Protein AF-A0A940ZPB3-F1 (afdb_monomer_lite)

Foldseek 3Di:
DAACQDPPQLRDDDDVNVVNPVVVVVCVVVVNDDDDDTDRDPQRDFDWDADPVRDIDTHD

Radius of gyration: 14.88 Å; chains: 1; bounding box: 31×20×43 Å

Secondary structure (DSSP, 8-state):
----S-TT--S--SHHHHHHHHHHHHHHHTT----------SS-S-EEEE-TTS-EEEE-

Sequence (60 aa):
MEVGIEPAMHTYSGGLGVLAGDTIRSAADLQVPLVGVTLLHRKGYFHQTIDTLGRQHEEA

pLDDT: mean 91.67, std 6.74, range [69.19, 98.56]

Structure (mmCIF, N/CA/C/O backbone):
data_AF-A0A940ZPB3-F1
#
_entry.id   AF-A0A940ZPB3-F1
#
loop_
_atom_site.group_PDB
_atom_site.id
_atom_site.type_symbol
_atom_site.label_atom_id
_atom_site.label_alt_id
_atom_site.label_comp_id
_atom_site.label_asym_id
_atom_site.label_entity_id
_atom_site.label_seq_id
_atom_site.pdbx_PDB_ins_code
_atom_site.Cartn_x
_atom_site.Cartn_y
_atom_site.Cartn_z
_atom_site.occupancy
_atom_site.B_iso_or_equiv
_atom_site.auth_seq_id
_atom_site.auth_comp_id
_atom_site.auth_asym_id
_atom_site.auth_atom_id
_atom_site.pdbx_PDB_model_num
ATOM 1 N N . MET A 1 1 ? 5.296 9.942 5.728 1.00 71.38 1 MET A N 1
ATOM 2 C CA . MET A 1 1 ? 4.953 8.587 6.204 1.00 71.38 1 MET A CA 1
ATOM 3 C C . MET A 1 1 ? 3.957 8.022 5.224 1.00 71.38 1 MET A C 1
ATOM 5 O O . MET A 1 1 ? 3.096 8.769 4.779 1.00 71.38 1 MET A O 1
ATOM 9 N N . GLU A 1 2 ? 4.147 6.769 4.847 1.00 88.81 2 GLU A N 1
ATOM 10 C CA . GLU A 1 2 ? 3.393 6.106 3.790 1.00 88.81 2 GLU A CA 1
ATOM 11 C C . GLU A 1 2 ? 2.282 5.241 4.378 1.00 88.81 2 GLU A C 1
ATOM 13 O O . GLU A 1 2 ? 2.445 4.677 5.459 1.00 88.81 2 GLU A O 1
ATOM 18 N N . VAL A 1 3 ? 1.174 5.106 3.655 1.00 94.25 3 VAL A N 1
ATOM 19 C CA . VAL A 1 3 ? 0.101 4.162 3.991 1.00 94.25 3 VAL A CA 1
ATOM 20 C C . VAL A 1 3 ? -0.387 3.533 2.697 1.00 94.25 3 VAL A C 1
ATOM 22 O O . VAL A 1 3 ? -0.796 4.252 1.786 1.00 94.25 3 VAL A O 1
ATOM 25 N N . GLY A 1 4 ? -0.342 2.206 2.611 1.00 93.06 4 GLY A N 1
ATOM 26 C CA . GLY A 1 4 ? -0.950 1.451 1.522 1.00 93.06 4 GLY A CA 1
ATOM 27 C C . GLY A 1 4 ? -2.433 1.251 1.800 1.00 93.06 4 GLY A C 1
ATOM 28 O O . GLY A 1 4 ? -2.784 0.507 2.708 1.00 93.06 4 GLY A O 1
ATOM 29 N N . ILE A 1 5 ? -3.294 1.938 1.049 1.00 88.94 5 ILE A N 1
ATOM 30 C CA . ILE A 1 5 ? -4.757 1.791 1.157 1.00 88.94 5 ILE A CA 1
ATOM 31 C C . ILE A 1 5 ? -5.303 0.985 -0.021 1.00 88.94 5 ILE A C 1
ATOM 33 O O . ILE A 1 5 ? -6.057 0.038 0.162 1.00 88.94 5 ILE A O 1
ATOM 37 N N . GLU A 1 6 ? -4.890 1.355 -1.228 1.00 88.25 6 GLU A N 1
ATOM 38 C CA . GLU A 1 6 ? -5.303 0.762 -2.497 1.00 88.25 6 GLU A CA 1
ATOM 39 C C . GLU A 1 6 ? -4.090 0.821 -3.440 1.00 88.25 6 GLU A C 1
ATOM 41 O O . GLU A 1 6 ? -3.366 1.821 -3.404 1.00 88.25 6 GLU A O 1
ATOM 46 N N . PRO A 1 7 ? -3.868 -0.172 -4.320 1.00 82.56 7 PRO A N 1
ATOM 47 C CA . PRO A 1 7 ? -2.760 -0.143 -5.279 1.00 82.56 7 PRO A CA 1
ATOM 48 C C . PRO A 1 7 ? -2.735 1.098 -6.186 1.00 82.56 7 PRO A C 1
ATOM 50 O O . PRO A 1 7 ? -1.666 1.549 -6.580 1.00 82.56 7 PRO A O 1
ATOM 53 N N . ALA A 1 8 ? -3.902 1.670 -6.504 1.00 82.88 8 ALA A N 1
ATOM 54 C CA . ALA A 1 8 ? -4.016 2.884 -7.317 1.00 82.88 8 ALA A CA 1
ATOM 55 C C . ALA A 1 8 ? -3.707 4.180 -6.539 1.00 82.88 8 ALA A C 1
ATOM 57 O O . ALA A 1 8 ? -3.569 5.250 -7.135 1.00 82.88 8 ALA A O 1
ATOM 58 N N . MET A 1 9 ? -3.616 4.113 -5.206 1.00 87.06 9 MET A N 1
ATOM 59 C CA . MET A 1 9 ? -3.235 5.244 -4.369 1.00 87.06 9 MET A CA 1
ATOM 60 C C . MET A 1 9 ? -1.730 5.245 -4.132 1.00 87.06 9 MET A C 1
ATOM 62 O O . MET A 1 9 ? -1.200 4.475 -3.333 1.00 87.06 9 MET A O 1
ATOM 66 N N . HIS A 1 10 ? -1.044 6.193 -4.763 1.00 86.38 10 HIS A N 1
ATOM 67 C CA . HIS A 1 10 ? 0.407 6.343 -4.662 1.00 86.38 10 HIS A CA 1
ATOM 68 C C . HIS A 1 10 ? 0.864 7.026 -3.357 1.00 86.38 10 HIS A C 1
ATOM 70 O O . HIS A 1 10 ? 1.629 7.991 -3.362 1.00 86.38 10 HIS A O 1
ATOM 76 N N . THR A 1 11 ? 0.358 6.551 -2.222 1.00 90.19 11 THR A N 1
ATOM 77 C CA . THR A 1 11 ? 0.716 7.006 -0.871 1.00 90.19 11 THR A CA 1
ATOM 78 C C . THR A 1 11 ? 1.724 6.079 -0.191 1.00 90.19 11 THR A C 1
ATOM 80 O O . THR A 1 11 ? 1.994 6.246 0.999 1.00 90.19 11 THR A O 1
ATOM 83 N N . TYR A 1 12 ? 2.267 5.100 -0.922 1.00 91.50 12 TYR A N 1
ATOM 84 C CA . TYR A 1 12 ? 3.293 4.176 -0.453 1.00 91.50 12 TYR A CA 1
ATOM 85 C C . TYR A 1 12 ? 4.186 3.649 -1.580 1.00 91.50 12 TYR A C 1
ATOM 87 O O . TYR A 1 12 ? 3.815 3.709 -2.750 1.00 91.50 12 TYR A O 1
ATOM 95 N N . SER A 1 13 ? 5.344 3.113 -1.194 1.00 89.12 13 SER A N 1
ATOM 96 C CA . SER A 1 13 ? 6.409 2.672 -2.104 1.00 89.12 13 SER A CA 1
ATOM 97 C C . SER A 1 13 ?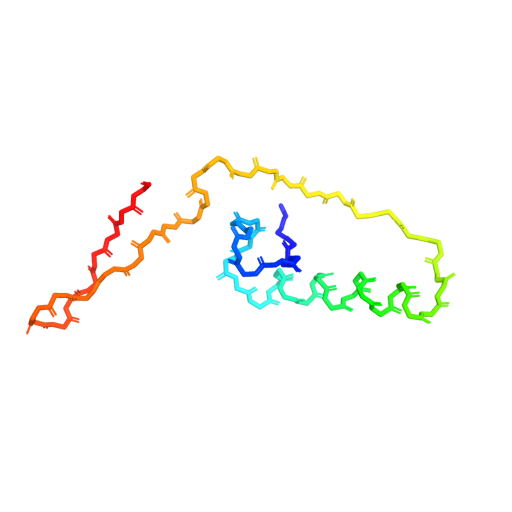 6.933 1.270 -1.770 1.00 89.12 13 SER A C 1
ATOM 99 O O . SER A 1 13 ? 7.702 0.692 -2.534 1.00 89.12 13 SER A O 1
ATOM 101 N N . GLY A 1 14 ? 6.546 0.697 -0.623 1.00 90.75 14 GLY A N 1
ATOM 102 C CA . GLY A 1 14 ? 7.029 -0.618 -0.208 1.00 90.75 14 GLY A CA 1
ATOM 103 C C . GLY A 1 14 ? 6.417 -1.155 1.085 1.00 90.75 14 GLY A C 1
ATOM 104 O O . GLY A 1 14 ? 5.346 -0.731 1.523 1.00 90.75 14 GLY A O 1
ATOM 105 N N . GLY A 1 15 ? 7.122 -2.105 1.710 1.00 93.88 15 GLY A N 1
ATOM 106 C CA . GLY A 1 15 ? 6.603 -2.913 2.822 1.00 93.88 15 GLY A CA 1
ATOM 107 C C . GLY A 1 15 ? 6.185 -2.128 4.068 1.00 93.88 15 GLY A C 1
ATOM 108 O O . GLY A 1 15 ? 5.264 -2.547 4.758 1.00 93.88 15 GLY A O 1
ATOM 109 N N . LEU A 1 16 ? 6.792 -0.968 4.342 1.00 93.12 16 LEU A N 1
ATOM 110 C CA . LEU A 1 16 ? 6.379 -0.122 5.470 1.00 93.12 16 LEU A CA 1
ATOM 111 C C . LEU A 1 16 ? 4.971 0.451 5.278 1.00 93.12 16 LEU A C 1
ATOM 113 O O . LEU A 1 16 ? 4.182 0.455 6.219 1.00 93.12 16 LEU A O 1
ATOM 117 N N . GLY A 1 17 ? 4.637 0.900 4.066 1.00 94.19 17 GLY A N 1
ATOM 118 C CA . GLY A 1 17 ? 3.292 1.381 3.766 1.00 94.19 17 GLY A CA 1
ATOM 119 C C . GLY A 1 17 ? 2.262 0.255 3.774 1.00 94.19 17 GLY A C 1
ATOM 120 O O . GLY A 1 17 ? 1.158 0.460 4.274 1.00 94.19 17 GLY A O 1
ATOM 121 N N . VAL A 1 18 ? 2.639 -0.940 3.304 1.00 94.81 18 VAL A N 1
ATOM 122 C CA . VAL A 1 18 ? 1.797 -2.147 3.401 1.00 94.81 18 VAL A CA 1
ATOM 123 C C . VAL A 1 18 ? 1.519 -2.489 4.863 1.00 94.81 18 VAL A C 1
ATOM 125 O O . VAL A 1 18 ? 0.362 -2.612 5.245 1.00 94.81 18 VAL A O 1
ATOM 128 N N . LEU A 1 19 ? 2.553 -2.530 5.708 1.00 96.25 19 LEU A N 1
ATOM 129 C CA . LEU A 1 19 ? 2.404 -2.780 7.142 1.00 96.25 19 LEU A CA 1
ATOM 130 C C . LEU A 1 19 ? 1.497 -1.740 7.815 1.00 96.25 19 LEU A C 1
ATOM 132 O O . LEU A 1 19 ? 0.659 -2.098 8.642 1.00 96.25 19 LEU A O 1
ATOM 136 N N . ALA A 1 20 ? 1.640 -0.458 7.466 1.00 96.31 20 ALA A N 1
ATOM 137 C CA . ALA A 1 20 ? 0.766 0.594 7.979 1.00 96.31 20 ALA A CA 1
ATOM 138 C C . ALA A 1 20 ? -0.699 0.379 7.551 1.00 96.31 20 ALA A C 1
ATOM 140 O O . ALA A 1 20 ? -1.599 0.509 8.380 1.00 96.31 20 ALA A O 1
ATOM 141 N N . GLY A 1 21 ? -0.932 -0.007 6.293 1.00 95.50 21 GLY A N 1
ATOM 142 C CA . GLY A 1 21 ? -2.250 -0.384 5.773 1.00 95.50 21 GLY A CA 1
ATOM 143 C C . GLY A 1 21 ? -2.861 -1.579 6.506 1.00 95.50 21 GLY A C 1
ATOM 144 O O . GLY A 1 21 ? -3.982 -1.491 7.006 1.00 95.50 21 GLY A O 1
ATOM 145 N N . ASP A 1 22 ? -2.098 -2.662 6.660 1.00 96.56 22 ASP A N 1
ATOM 146 C CA . ASP A 1 22 ? -2.521 -3.876 7.370 1.00 96.56 22 ASP A CA 1
ATOM 147 C C . ASP A 1 22 ? -2.801 -3.612 8.854 1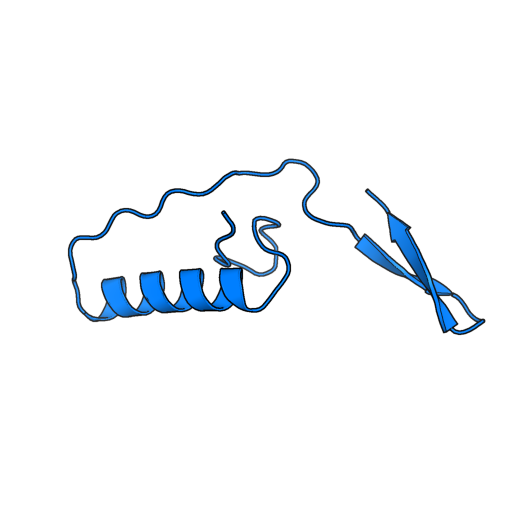.00 96.56 22 ASP A C 1
ATOM 149 O O . ASP A 1 22 ? -3.725 -4.188 9.433 1.00 96.56 22 ASP A O 1
ATOM 153 N N . THR A 1 23 ? -2.051 -2.697 9.471 1.00 96.94 23 THR A N 1
ATOM 154 C CA . THR A 1 23 ? -2.294 -2.260 10.852 1.00 96.94 23 THR A CA 1
ATOM 155 C C . THR A 1 23 ? -3.629 -1.524 10.965 1.00 96.94 23 THR A C 1
ATOM 157 O O . THR A 1 23 ? -4.411 -1.814 11.870 1.00 96.94 23 THR A O 1
ATOM 160 N N . ILE A 1 24 ? -3.928 -0.608 10.034 1.00 96.56 24 ILE A N 1
ATOM 161 C CA . ILE A 1 24 ? -5.216 0.105 9.990 1.00 96.56 24 ILE A CA 1
ATOM 162 C C . ILE A 1 24 ? -6.364 -0.879 9.749 1.00 96.56 24 ILE A C 1
ATOM 164 O O . ILE A 1 24 ? -7.385 -0.804 10.433 1.00 96.56 24 ILE A O 1
ATOM 168 N N . ARG A 1 25 ? -6.188 -1.833 8.828 1.00 96.44 25 ARG A N 1
ATOM 169 C CA . ARG A 1 25 ? -7.173 -2.886 8.563 1.00 96.44 25 ARG A CA 1
ATOM 170 C C . ARG A 1 25 ? -7.439 -3.734 9.807 1.00 96.44 25 ARG A C 1
ATOM 172 O O . ARG A 1 25 ? -8.590 -3.917 10.181 1.00 96.44 25 ARG A O 1
ATOM 179 N N . SER A 1 26 ? -6.385 -4.172 10.491 1.00 98.06 26 SER A N 1
ATOM 180 C CA . SER A 1 26 ? -6.505 -4.956 11.726 1.00 98.06 26 SER A CA 1
ATOM 181 C C . SER A 1 26 ? -7.208 -4.172 12.838 1.00 98.06 26 SER A C 1
ATOM 183 O O . SER A 1 26 ? -8.030 -4.725 13.564 1.00 98.06 26 SER A O 1
ATOM 185 N N . ALA A 1 27 ? -6.927 -2.871 12.967 1.00 98.12 27 ALA A N 1
ATOM 186 C CA . ALA A 1 27 ? -7.618 -2.007 13.922 1.00 98.12 27 ALA A CA 1
ATOM 187 C C . ALA A 1 27 ? -9.118 -1.886 13.608 1.00 98.12 27 ALA A C 1
ATOM 189 O O . ALA A 1 27 ? -9.930 -1.921 14.531 1.00 98.12 27 ALA A O 1
ATOM 190 N N . ALA A 1 28 ? -9.487 -1.797 12.325 1.00 97.19 28 ALA A N 1
ATOM 191 C CA . ALA A 1 28 ? -10.883 -1.789 11.895 1.00 97.19 28 ALA A CA 1
ATOM 192 C C . ALA A 1 28 ? -11.589 -3.121 12.204 1.00 97.19 28 ALA A C 1
ATOM 194 O O . ALA A 1 28 ? -12.673 -3.104 12.787 1.00 97.19 28 ALA A O 1
ATOM 195 N N . ASP A 1 29 ? -10.951 -4.257 11.896 1.00 98.31 29 ASP A N 1
ATOM 196 C CA . ASP A 1 29 ? -11.476 -5.600 12.187 1.00 98.31 29 ASP A CA 1
ATOM 197 C C . ASP A 1 29 ? -11.697 -5.813 13.699 1.00 98.31 29 ASP A C 1
ATOM 199 O O . ASP A 1 29 ? -12.672 -6.443 14.112 1.00 98.31 29 ASP A O 1
ATOM 203 N N . LEU A 1 30 ? -10.824 -5.242 14.538 1.00 98.56 30 LEU A N 1
ATOM 204 C CA . LEU A 1 30 ? -10.911 -5.293 16.002 1.00 98.56 30 LEU A CA 1
ATOM 205 C C . LEU A 1 30 ? -11.772 -4.180 16.623 1.00 98.56 30 LEU A C 1
ATOM 207 O O . LEU A 1 30 ? -11.880 -4.116 17.847 1.00 98.56 30 LEU A O 1
ATOM 211 N N . GLN A 1 31 ? -12.364 -3.296 15.815 1.00 98.00 31 GLN A N 1
ATOM 212 C CA . GLN A 1 31 ? -13.134 -2.133 16.279 1.00 98.00 31 GLN A CA 1
ATOM 213 C C . GLN A 1 31 ? -12.350 -1.220 17.244 1.00 98.00 31 GLN A C 1
ATOM 215 O O . GLN A 1 31 ? -12.917 -0.592 18.141 1.00 98.00 31 GLN A O 1
ATOM 220 N N . VAL A 1 32 ? -11.031 -1.129 17.061 1.00 98.44 32 VAL A N 1
ATOM 221 C CA . VAL A 1 32 ? -10.163 -0.258 17.857 1.00 98.44 32 VAL A CA 1
ATOM 222 C C . VAL A 1 32 ? -10.339 1.189 17.384 1.00 98.44 32 VAL A C 1
ATOM 224 O O . VAL A 1 32 ? -10.191 1.457 16.189 1.00 98.44 32 VAL A O 1
ATOM 227 N N . PRO A 1 33 ? -10.609 2.152 18.286 1.00 97.94 33 PRO A N 1
ATOM 228 C CA . PRO A 1 33 ? -10.672 3.559 17.914 1.00 97.94 33 PRO A CA 1
ATOM 229 C C . PRO A 1 33 ? -9.280 4.052 17.496 1.00 97.94 33 PRO A C 1
ATOM 231 O O . PRO A 1 33 ? -8.393 4.234 18.330 1.00 97.94 33 PRO A O 1
ATOM 234 N N . LEU A 1 34 ? -9.092 4.261 16.192 1.00 97.06 34 LEU A N 1
ATOM 235 C CA . LEU A 1 34 ? -7.825 4.657 15.581 1.00 97.06 34 LEU A CA 1
ATOM 236 C C . LEU A 1 34 ? -8.052 5.726 14.505 1.00 97.06 34 LEU A C 1
ATOM 238 O O . LEU A 1 34 ? -9.028 5.677 13.760 1.00 97.06 34 LEU A O 1
ATOM 242 N N . VAL A 1 35 ? -7.121 6.679 14.401 1.00 96.38 35 VAL A N 1
ATOM 243 C CA . VAL A 1 35 ? -7.072 7.678 13.322 1.00 96.38 35 VAL A CA 1
ATOM 244 C C . VAL A 1 35 ? -5.748 7.537 12.577 1.00 96.38 35 VAL A C 1
ATOM 246 O O . VAL A 1 35 ? -4.682 7.685 13.171 1.00 96.38 35 VAL A O 1
ATOM 249 N N . GLY A 1 36 ? -5.818 7.260 11.273 1.00 93.31 36 GLY A N 1
ATOM 250 C CA . GLY A 1 36 ? -4.663 7.255 10.375 1.00 93.31 36 GLY A CA 1
ATOM 251 C C . GLY A 1 36 ? -4.507 8.598 9.662 1.00 93.31 36 GLY A C 1
ATOM 252 O O . GLY A 1 36 ? -5.485 9.157 9.171 1.00 93.31 36 GLY A O 1
ATOM 253 N N . VAL A 1 37 ? -3.278 9.109 9.578 1.00 93.69 37 VAL A N 1
ATOM 254 C CA . VAL A 1 37 ? -2.945 10.333 8.832 1.00 93.69 37 VAL A CA 1
ATOM 255 C C . VAL A 1 37 ? -1.832 10.012 7.842 1.00 93.69 37 VAL A C 1
ATOM 257 O O . VAL A 1 37 ? -0.806 9.451 8.220 1.00 93.69 37 VAL A O 1
ATOM 260 N N . THR A 1 38 ? -2.026 10.376 6.575 1.00 90.69 38 THR A N 1
ATOM 261 C CA . THR A 1 38 ? -1.034 10.178 5.512 1.00 90.69 38 THR A CA 1
ATOM 262 C C . THR A 1 38 ? -0.995 11.372 4.564 1.00 90.69 38 THR A C 1
ATOM 264 O O . THR A 1 38 ? -1.896 12.212 4.563 1.00 90.69 38 THR A O 1
ATOM 267 N N . LEU A 1 39 ? 0.067 11.462 3.766 1.00 89.56 39 LEU A N 1
ATOM 268 C CA . LEU A 1 39 ? 0.216 12.490 2.742 1.00 89.56 39 LEU A CA 1
ATOM 269 C C . LEU A 1 39 ? -0.420 12.020 1.432 1.00 89.56 39 LEU A C 1
ATOM 271 O O . LEU A 1 39 ? -0.117 10.933 0.947 1.00 89.56 39 LEU A O 1
ATOM 275 N N . LEU A 1 40 ? -1.251 12.867 0.823 1.00 88.19 40 LEU A N 1
ATOM 276 C CA . LEU A 1 40 ? -1.783 12.628 -0.517 1.00 88.19 40 LEU A CA 1
ATOM 277 C C . LEU A 1 40 ? -0.818 13.193 -1.566 1.00 88.19 40 LEU A C 1
ATOM 279 O O . LEU A 1 40 ? -0.867 14.373 -1.920 1.00 88.19 40 LEU A O 1
ATOM 283 N N . HIS A 1 41 ? 0.092 12.349 -2.043 1.00 85.19 41 HIS A N 1
ATOM 284 C CA . HIS A 1 41 ? 1.076 12.732 -3.051 1.00 85.19 41 HIS A CA 1
ATOM 285 C C . HIS A 1 41 ? 0.434 12.844 -4.438 1.00 85.19 41 HIS A C 1
ATOM 287 O O . HIS A 1 41 ? -0.230 11.925 -4.904 1.00 85.19 41 HIS A O 1
ATOM 293 N N . ARG A 1 42 ? 0.676 13.962 -5.136 1.00 80.81 42 ARG A N 1
ATOM 294 C CA . ARG A 1 42 ? 0.141 14.190 -6.492 1.00 80.81 42 ARG A CA 1
ATOM 295 C C . ARG A 1 42 ? 0.778 13.287 -7.553 1.00 80.81 42 ARG A C 1
ATOM 297 O O . ARG A 1 42 ? 0.101 12.924 -8.503 1.00 80.81 42 ARG A O 1
ATOM 304 N N . LYS A 1 43 ? 2.071 12.984 -7.409 1.00 76.81 43 LYS A N 1
ATOM 305 C CA . LYS A 1 43 ? 2.873 12.252 -8.404 1.00 76.81 43 LYS A CA 1
ATOM 306 C C . LYS A 1 43 ? 3.252 10.830 -7.986 1.00 76.81 43 LYS A C 1
ATOM 308 O O . LYS A 1 43 ? 3.843 10.103 -8.768 1.00 76.81 43 LYS A O 1
ATOM 313 N N . GLY A 1 44 ? 2.918 10.423 -6.762 1.00 79.75 44 GLY A N 1
ATOM 314 C CA . GLY A 1 44 ? 3.373 9.132 -6.258 1.00 79.75 44 GLY A CA 1
ATOM 315 C C . GLY A 1 44 ? 4.894 9.011 -6.190 1.00 79.75 44 GLY A C 1
ATOM 316 O O . GLY A 1 44 ? 5.577 10.007 -5.947 1.00 79.75 44 GLY A O 1
ATOM 317 N N . TYR A 1 45 ? 5.391 7.786 -6.379 1.00 80.94 45 TYR A N 1
ATOM 318 C CA . TYR A 1 45 ? 6.819 7.468 -6.394 1.00 80.94 45 TYR A CA 1
ATOM 319 C C . TYR A 1 45 ? 7.400 7.644 -7.807 1.00 80.94 45 TYR A C 1
ATOM 321 O O . TYR A 1 45 ? 8.086 8.629 -8.060 1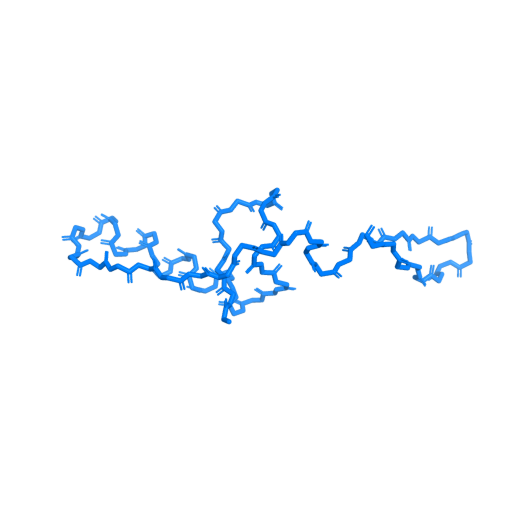.00 80.94 45 TYR A O 1
ATOM 329 N N . PHE A 1 46 ? 7.072 6.733 -8.727 1.00 86.81 46 PHE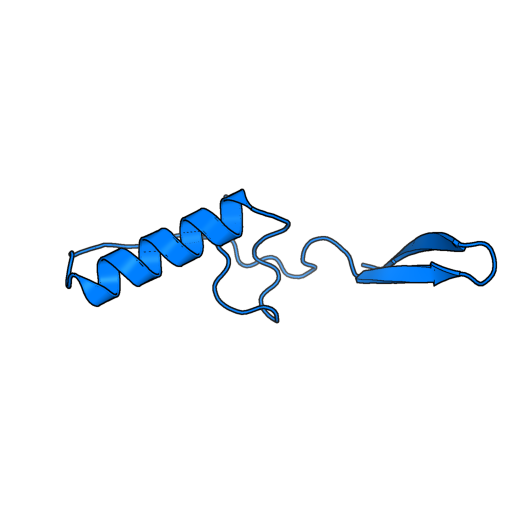 A N 1
ATOM 330 C CA . PHE A 1 46 ? 7.281 6.843 -10.176 1.00 86.81 46 PHE A CA 1
ATOM 331 C C . PHE A 1 46 ? 6.511 5.723 -10.894 1.00 86.81 46 PHE A C 1
ATOM 333 O O . PHE A 1 46 ? 6.120 4.730 -10.273 1.00 86.81 46 PHE A O 1
ATOM 340 N N . HIS A 1 47 ? 6.316 5.864 -12.204 1.00 87.12 47 HIS A N 1
ATOM 341 C CA . HIS A 1 47 ? 5.899 4.774 -13.078 1.00 87.12 47 HIS A CA 1
ATOM 342 C C . HIS A 1 47 ? 7.133 4.093 -13.675 1.00 87.12 47 HIS A C 1
ATOM 344 O O . HIS A 1 47 ? 7.978 4.744 -14.288 1.00 87.12 47 HIS A O 1
ATOM 35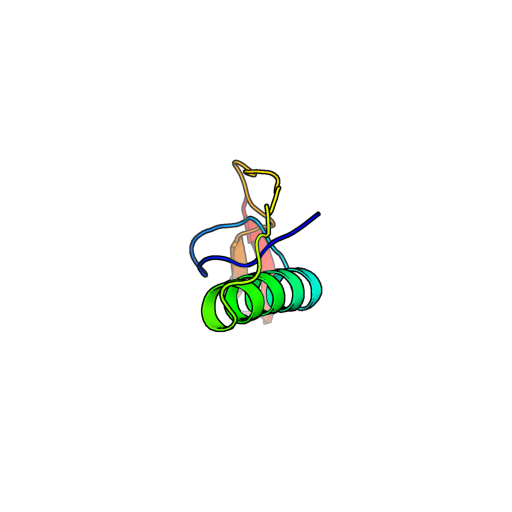0 N N . GLN A 1 48 ? 7.255 2.784 -13.453 1.00 91.62 48 GLN A N 1
ATOM 351 C CA . GLN A 1 48 ? 8.391 1.996 -13.916 1.00 91.62 48 GLN A CA 1
ATOM 352 C C . GLN A 1 48 ? 8.100 1.376 -15.281 1.00 91.62 48 GLN A C 1
ATOM 354 O O . GLN A 1 48 ? 7.128 0.634 -15.427 1.00 91.62 48 GLN A O 1
ATOM 359 N N . THR A 1 49 ? 8.997 1.578 -16.245 1.00 95.31 49 THR A N 1
ATOM 360 C CA . THR A 1 49 ? 8.999 0.844 -17.518 1.00 95.31 49 THR A CA 1
ATOM 361 C C . THR A 1 49 ? 10.337 0.129 -17.717 1.00 95.31 49 THR A C 1
ATOM 363 O O . THR A 1 49 ? 11.367 0.538 -17.178 1.00 95.31 49 THR A O 1
ATOM 366 N N . ILE A 1 50 ? 10.330 -0.993 -18.441 1.00 97.25 50 ILE A N 1
ATOM 367 C CA . ILE A 1 50 ? 11.537 -1.771 -18.757 1.00 97.25 50 ILE A CA 1
ATOM 368 C C . ILE A 1 50 ? 11.728 -1.764 -20.273 1.00 97.25 50 ILE A C 1
ATOM 370 O O . ILE A 1 50 ? 10.813 -2.135 -21.010 1.00 97.25 50 ILE A O 1
ATOM 374 N N . ASP A 1 51 ? 12.903 -1.341 -20.741 1.00 96.94 51 ASP A N 1
ATOM 375 C CA . ASP A 1 51 ? 13.215 -1.318 -22.172 1.00 96.94 51 ASP A CA 1
ATOM 376 C C . ASP A 1 51 ? 13.622 -2.699 -22.719 1.00 96.94 51 ASP A C 1
ATOM 378 O O . ASP A 1 51 ? 13.809 -3.672 -21.985 1.00 96.94 51 ASP A O 1
ATOM 382 N N . THR A 1 52 ? 13.796 -2.799 -24.039 1.00 97.50 52 THR A N 1
ATOM 383 C CA . THR A 1 52 ? 14.189 -4.053 -24.707 1.00 97.50 52 THR A CA 1
ATOM 384 C C . THR A 1 52 ? 15.583 -4.555 -24.316 1.00 97.50 52 THR A C 1
ATOM 386 O O . THR A 1 52 ? 15.937 -5.679 -24.659 1.00 97.50 52 THR A O 1
ATOM 389 N N . LEU A 1 53 ? 16.390 -3.733 -23.636 1.00 98.06 53 LEU A N 1
ATOM 390 C CA . LEU A 1 53 ? 17.705 -4.092 -23.099 1.00 98.06 53 LEU A CA 1
ATOM 391 C C . LEU A 1 53 ? 17.634 -4.472 -21.609 1.00 98.06 53 LEU A C 1
ATOM 393 O O . LEU A 1 53 ? 18.672 -4.721 -20.998 1.00 98.06 53 LEU A O 1
ATOM 397 N N . GLY A 1 54 ? 16.433 -4.521 -21.021 1.00 97.00 54 GLY A N 1
ATOM 398 C CA . GLY A 1 54 ? 16.218 -4.856 -19.615 1.00 97.00 54 GLY A CA 1
ATOM 399 C C . GLY A 1 54 ? 16.558 -3.723 -18.647 1.00 97.00 54 GLY A C 1
ATOM 400 O O . GLY A 1 54 ? 16.699 -3.971 -17.451 1.00 97.00 54 GLY A O 1
ATOM 401 N N . ARG A 1 55 ? 16.717 -2.486 -19.131 1.00 97.69 55 ARG A N 1
ATOM 402 C CA . ARG A 1 55 ? 17.007 -1.330 -18.275 1.00 97.69 55 ARG A CA 1
ATOM 403 C C . ARG A 1 55 ? 15.709 -0.698 -17.795 1.00 97.69 55 ARG A C 1
ATOM 405 O O . ARG A 1 55 ? 14.764 -0.543 -18.568 1.00 97.69 55 ARG A O 1
ATOM 412 N N . GLN A 1 56 ? 15.698 -0.314 -16.524 1.00 97.25 56 GLN A N 1
ATOM 413 C CA . GLN A 1 56 ? 14.606 0.431 -15.914 1.00 97.25 56 GLN A CA 1
ATOM 414 C C . GLN A 1 56 ? 14.624 1.898 -16.358 1.00 97.25 56 GLN A C 1
ATOM 416 O O . GLN A 1 56 ? 15.682 2.528 -16.365 1.00 97.25 56 GLN A O 1
ATOM 421 N N . HIS A 1 57 ? 13.442 2.432 -16.663 1.00 95.69 57 HIS A N 1
ATOM 422 C CA . HIS A 1 57 ? 13.173 3.854 -16.872 1.00 95.69 57 HIS A CA 1
ATOM 423 C C . HIS A 1 57 ? 12.058 4.313 -15.927 1.00 95.69 57 HIS A C 1
ATOM 425 O O . HIS A 1 57 ? 11.176 3.529 -15.566 1.00 95.69 57 HIS A O 1
ATOM 431 N N . GLU A 1 58 ? 12.126 5.577 -15.513 1.00 93.75 58 GLU A N 1
ATOM 432 C CA . GLU A 1 58 ? 11.223 6.186 -14.532 1.00 93.75 58 GLU A CA 1
ATOM 433 C C . GLU A 1 58 ? 10.462 7.351 -15.175 1.00 93.75 58 GLU A C 1
ATOM 435 O O . GLU A 1 58 ? 11.067 8.259 -15.750 1.00 93.75 58 GLU A O 1
ATOM 440 N N . GLU A 1 59 ? 9.136 7.335 -15.058 1.00 86.50 59 GLU A N 1
ATOM 441 C CA . GLU A 1 59 ? 8.240 8.411 -15.495 1.00 86.50 59 GLU A CA 1
ATOM 442 C C . GLU A 1 59 ? 7.487 8.996 -14.286 1.00 86.50 59 GLU A C 1
ATOM 444 O O . GLU A 1 59 ? 7.197 8.286 -13.320 1.00 86.50 59 GLU A O 1
ATOM 449 N N . ALA A 1 60 ? 7.216 10.305 -14.314 1.00 69.19 60 ALA A N 1
ATOM 450 C CA . ALA A 1 60 ? 6.700 11.082 -13.177 1.00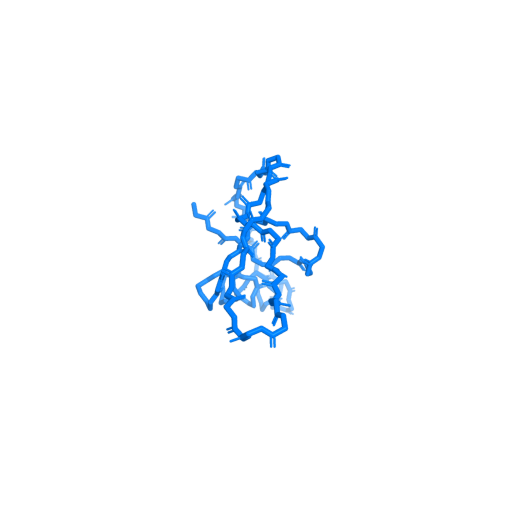 69.19 60 ALA A CA 1
ATOM 451 C C . ALA A 1 60 ? 5.211 11.436 -13.268 1.00 69.19 60 ALA A C 1
ATOM 453 O O . ALA A 1 60 ? 4.670 11.456 -14.394 1.00 69.19 60 ALA A O 1
#